Protein AF-A0A1Z8Z4U4-F1 (afdb_monomer)

Sequence (168 aa):
MRILIFISLIFLSACAILPPNVVNSDQLQGKFSIIVYKSTKMASQGLFTWEETENNKERSQKLYLMNPWGTKKLSITRKSSFTQSNMRWEFFDEYNKKLELVEIKRLLRTQLFHDDNLNNYYNILEKVYDSLKELKLNQLNSNSINYGQFELIEKINSGKVKIKFKVN

Solvent-accessible surface area (backbone atoms only — not comparable to full-atom values): 9973 Å² total; per-residue (Å²): 134,87,88,76,85,90,81,85,77,87,80,80,75,74,68,82,71,71,73,84,66,76,80,52,89,59,52,50,46,32,40,38,39,38,38,39,44,45,98,65,76,46,75,46,58,24,33,36,40,36,40,60,48,76,56,101,56,39,41,38,38,39,43,37,43,23,36,80,82,68,78,54,76,48,54,44,30,40,37,30,47,71,87,44,98,71,72,53,79,44,42,22,42,84,83,68,47,76,48,50,74,68,51,50,51,49,54,44,28,80,74,72,37,95,65,95,69,66,91,54,55,66,59,54,50,52,52,51,54,52,51,52,52,51,44,50,54,50,54,74,72,39,100,58,96,68,62,49,64,54,76,49,78,46,84,46,89,75,41,36,39,39,40,36,44,38,41,107

Structure (mmCIF, N/CA/C/O backbone):
data_AF-A0A1Z8Z4U4-F1
#
_entry.id   AF-A0A1Z8Z4U4-F1
#
loop_
_atom_site.group_PDB
_atom_site.id
_atom_site.type_symbol
_atom_site.label_atom_id
_atom_site.label_alt_id
_atom_site.label_comp_id
_atom_site.label_asym_id
_atom_site.label_entity_id
_atom_site.label_seq_id
_atom_site.pdbx_PDB_ins_code
_atom_site.Cartn_x
_atom_site.Cartn_y
_atom_site.Cartn_z
_atom_site.occupancy
_atom_site.B_iso_or_equiv
_atom_site.auth_seq_id
_atom_site.auth_comp_id
_atom_site.auth_asym_id
_atom_site.auth_atom_id
_atom_site.pdbx_PDB_model_num
ATOM 1 N N . MET A 1 1 ? -47.519 37.217 -14.153 1.00 40.19 1 MET A N 1
ATOM 2 C CA . MET A 1 1 ? -47.631 35.776 -13.827 1.00 40.19 1 MET A CA 1
ATOM 3 C C . MET A 1 1 ? -46.299 35.128 -14.188 1.00 40.19 1 MET A C 1
ATOM 5 O O . MET A 1 1 ? -45.775 35.439 -15.248 1.00 40.19 1 MET A O 1
ATOM 9 N N . ARG A 1 2 ? -45.667 34.416 -13.248 1.00 38.06 2 ARG A N 1
ATOM 10 C CA . ARG A 1 2 ? -44.214 34.158 -13.231 1.00 38.06 2 ARG A CA 1
ATOM 11 C C . ARG A 1 2 ? -43.799 33.091 -14.257 1.00 38.06 2 ARG A C 1
ATOM 13 O O . ARG A 1 2 ? -44.201 31.942 -14.131 1.00 38.06 2 ARG A O 1
ATOM 20 N N . ILE A 1 3 ? -42.956 33.479 -15.215 1.00 51.25 3 ILE A N 1
ATOM 21 C CA . ILE A 1 3 ? -42.139 32.572 -16.032 1.00 51.25 3 ILE A CA 1
ATOM 22 C C . ILE A 1 3 ? -40.994 32.104 -15.130 1.00 51.25 3 ILE A C 1
ATOM 24 O O . ILE A 1 3 ? -40.120 32.892 -14.773 1.00 51.25 3 ILE A O 1
ATOM 28 N N . LEU A 1 4 ? -41.056 30.851 -14.677 1.00 49.66 4 LEU A N 1
ATOM 29 C CA . LEU A 1 4 ? -40.008 30.235 -13.868 1.00 49.66 4 LEU A CA 1
ATOM 30 C C . LEU A 1 4 ? -39.003 29.528 -14.781 1.00 4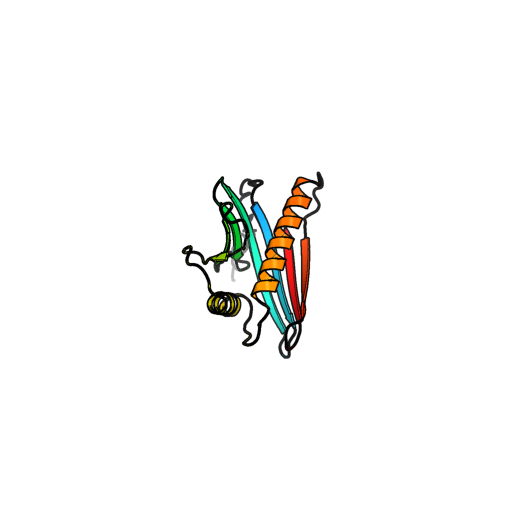9.66 4 LEU A C 1
ATOM 32 O O . LEU A 1 4 ? -39.342 28.681 -15.602 1.00 49.66 4 LEU A O 1
ATOM 36 N N . ILE A 1 5 ? -37.762 29.965 -14.608 1.00 46.19 5 ILE A N 1
ATOM 37 C CA . ILE A 1 5 ? -36.521 29.612 -15.286 1.00 46.19 5 ILE A CA 1
ATOM 38 C C . ILE A 1 5 ? -36.291 28.091 -15.253 1.00 46.19 5 ILE A C 1
ATOM 40 O O . ILE A 1 5 ? -35.934 27.532 -14.221 1.00 46.19 5 ILE A O 1
ATOM 44 N N . PHE A 1 6 ? -36.440 27.429 -16.402 1.00 48.47 6 PHE A N 1
ATOM 45 C CA . PHE A 1 6 ? -35.963 26.062 -16.654 1.00 48.47 6 PHE A CA 1
ATOM 46 C C . PHE A 1 6 ? -34.579 26.112 -17.321 1.00 48.47 6 PHE A C 1
ATOM 48 O O . PHE A 1 6 ? -34.398 25.687 -18.455 1.00 48.47 6 PHE A O 1
ATOM 55 N N . ILE A 1 7 ? -33.580 26.679 -16.644 1.00 50.91 7 ILE A N 1
ATOM 56 C CA . ILE A 1 7 ? -32.176 26.588 -17.081 1.00 50.91 7 ILE A CA 1
ATOM 57 C C . ILE A 1 7 ? -31.322 26.370 -15.842 1.00 50.91 7 ILE A C 1
ATOM 59 O O . ILE A 1 7 ? -30.722 27.297 -15.311 1.00 50.91 7 ILE A O 1
ATOM 63 N N . SER A 1 8 ? -31.321 25.148 -15.319 1.00 47.22 8 SER A N 1
ATOM 64 C CA . SER A 1 8 ? -30.398 24.717 -14.261 1.00 47.22 8 SER A CA 1
ATOM 65 C C . SER A 1 8 ? -30.374 23.193 -14.179 1.00 47.22 8 SER A C 1
ATOM 67 O O . SER A 1 8 ? -30.775 22.648 -13.165 1.00 47.22 8 SER A O 1
ATOM 69 N N . LEU A 1 9 ? -29.976 22.483 -15.245 1.00 45.53 9 LEU A N 1
ATOM 70 C CA . LEU A 1 9 ? -29.739 21.025 -15.160 1.00 45.53 9 LEU A CA 1
ATOM 71 C C . LEU A 1 9 ? -28.805 20.443 -16.245 1.00 45.53 9 LEU A C 1
ATOM 73 O O . LEU A 1 9 ? -28.745 19.231 -16.404 1.00 45.53 9 LEU A O 1
ATOM 77 N N . ILE A 1 10 ? -28.028 21.269 -16.962 1.00 46.75 10 ILE A N 1
ATOM 78 C CA . ILE A 1 10 ? -27.088 20.782 -18.000 1.00 46.75 10 ILE A CA 1
ATOM 79 C C . ILE A 1 10 ? -25.661 20.542 -17.444 1.00 46.75 10 ILE A C 1
ATOM 81 O O . ILE A 1 10 ? -24.808 19.999 -18.131 1.00 46.75 10 ILE A O 1
ATOM 85 N N . PHE A 1 11 ? -25.386 20.840 -16.167 1.00 44.38 11 PHE A N 1
ATOM 86 C CA . PHE A 1 11 ? -24.039 20.676 -15.581 1.00 44.38 11 PHE A CA 1
ATOM 87 C C . PHE A 1 11 ? -23.843 19.443 -14.676 1.00 44.38 11 PHE A C 1
ATOM 89 O O . PHE A 1 11 ? -22.821 19.337 -14.005 1.00 44.38 11 PHE A O 1
ATOM 96 N N . LEU A 1 12 ? -24.769 18.477 -14.667 1.00 42.84 12 LEU A N 1
ATOM 97 C CA . LEU A 1 12 ? -24.666 17.274 -13.817 1.00 42.84 12 LEU A CA 1
ATOM 98 C C . LEU A 1 12 ? -24.076 16.033 -14.508 1.00 42.84 12 LEU A C 1
ATOM 100 O O . LEU A 1 12 ? -23.960 14.984 -13.881 1.00 42.84 12 LEU A O 1
ATOM 104 N N . SER A 1 13 ? -23.636 16.148 -15.761 1.00 42.88 13 SER A N 1
ATOM 105 C CA . SER A 1 13 ? -22.981 15.059 -16.496 1.00 42.88 13 SER A CA 1
ATOM 106 C C . SER A 1 13 ? -21.505 15.324 -16.781 1.00 42.88 13 SER A C 1
ATOM 108 O O . SER A 1 13 ? -20.967 14.827 -17.766 1.00 42.88 13 SER A O 1
ATOM 110 N N . ALA A 1 14 ? -20.805 16.029 -15.889 1.00 35.88 14 ALA A N 1
ATOM 111 C CA . ALA A 1 14 ? -19.379 15.769 -15.724 1.00 35.88 14 ALA A CA 1
ATOM 112 C C . ALA A 1 14 ? -19.236 14.450 -14.949 1.00 35.88 14 ALA A C 1
ATOM 114 O O . ALA A 1 14 ? -18.843 14.411 -13.784 1.00 35.88 14 ALA A O 1
ATOM 115 N N . CYS A 1 15 ? -19.608 13.347 -15.605 1.00 39.66 15 CYS A N 1
ATOM 116 C CA . CYS A 1 15 ? -19.029 12.060 -15.279 1.00 39.66 15 CYS A CA 1
ATOM 117 C C . CYS A 1 15 ? -17.527 12.301 -15.417 1.00 39.66 15 CYS A C 1
ATOM 119 O O . CYS A 1 15 ? -17.060 12.606 -16.514 1.00 39.66 15 CYS A O 1
ATOM 121 N N . ALA A 1 16 ? -16.805 12.313 -14.298 1.00 39.03 16 ALA A N 1
ATOM 122 C CA . ALA A 1 16 ? -15.359 12.392 -14.302 1.00 39.03 16 ALA A CA 1
ATOM 123 C C . ALA A 1 16 ? -14.851 11.104 -14.956 1.00 39.03 16 ALA A C 1
ATOM 125 O O . ALA A 1 16 ? -14.528 10.122 -14.289 1.00 39.03 16 ALA A O 1
ATOM 126 N N . ILE A 1 17 ? -14.866 11.092 -16.287 1.00 39.22 17 ILE A N 1
ATOM 127 C CA . ILE A 1 17 ? -14.096 10.179 -17.103 1.00 39.22 17 ILE A CA 1
ATOM 128 C C . ILE A 1 17 ? -12.667 10.576 -16.770 1.00 39.22 17 ILE A C 1
ATOM 130 O O . ILE A 1 17 ? -12.158 11.589 -17.250 1.00 39.22 17 ILE A O 1
ATOM 134 N N . LEU A 1 18 ? -12.067 9.829 -15.839 1.00 39.50 18 LEU A N 1
ATOM 135 C CA . LEU A 1 18 ? -10.623 9.823 -15.669 1.00 39.50 18 LEU A CA 1
ATOM 136 C C . LEU A 1 18 ? -10.045 9.708 -17.084 1.00 39.50 18 LEU A C 1
ATOM 138 O O . LEU A 1 18 ? -10.463 8.794 -17.805 1.00 39.50 18 LEU A O 1
ATOM 142 N N . PRO A 1 19 ? -9.172 10.635 -17.522 1.00 34.66 19 PRO A N 1
ATOM 143 C CA . PRO A 1 19 ? -8.543 10.491 -18.823 1.00 34.66 19 PRO A CA 1
ATOM 144 C C . PRO A 1 19 ? -7.929 9.089 -18.869 1.00 34.66 19 PRO A C 1
ATOM 146 O O . PRO A 1 19 ? -7.411 8.639 -17.838 1.00 34.66 19 PRO A O 1
ATOM 149 N N . PRO A 1 20 ? -8.025 8.371 -20.002 1.00 37.09 20 PRO A N 1
ATOM 150 C CA . PRO A 1 20 ? -7.356 7.096 -20.151 1.00 37.09 20 PRO A CA 1
ATOM 151 C C . PRO A 1 20 ? -5.862 7.394 -20.075 1.00 37.09 20 PRO A C 1
ATOM 153 O O . PRO A 1 20 ? -5.220 7.719 -21.071 1.00 37.09 20 PRO A O 1
ATOM 156 N N . ASN A 1 21 ? -5.314 7.362 -18.862 1.00 36.66 21 ASN A N 1
ATOM 157 C CA . ASN A 1 21 ? -3.889 7.255 -18.676 1.00 36.66 21 ASN A CA 1
ATOM 158 C C . ASN A 1 21 ? -3.533 5.976 -19.406 1.00 36.66 21 ASN A C 1
ATOM 160 O O . ASN A 1 21 ? -4.031 4.905 -19.055 1.00 36.66 21 ASN A O 1
ATOM 164 N N . VAL A 1 22 ? -2.748 6.141 -20.470 1.00 37.16 22 VAL A N 1
ATOM 165 C CA . VAL A 1 22 ? -2.012 5.081 -21.145 1.00 37.16 22 VAL A CA 1
ATOM 166 C C . VAL A 1 22 ? -1.642 4.072 -20.071 1.00 37.16 22 VAL A C 1
ATOM 168 O O . VAL A 1 22 ? -0.952 4.430 -19.113 1.00 37.16 22 VAL A O 1
ATOM 171 N N . VAL A 1 23 ? -2.225 2.873 -20.153 1.00 43.91 23 VAL A N 1
ATOM 172 C CA . VAL A 1 23 ? -1.969 1.791 -19.206 1.00 43.91 23 VAL A CA 1
ATOM 173 C C . VAL A 1 23 ? -0.503 1.439 -19.398 1.00 43.91 23 VAL A C 1
ATOM 175 O O . VAL A 1 23 ? -0.153 0.606 -20.225 1.00 43.91 23 VAL A O 1
ATOM 178 N N . ASN A 1 24 ? 0.376 2.147 -18.692 1.00 46.94 24 ASN A N 1
ATOM 179 C CA . ASN A 1 24 ? 1.739 1.707 -18.509 1.00 46.94 24 ASN A CA 1
ATOM 180 C C . ASN A 1 24 ? 1.602 0.337 -17.852 1.00 46.94 24 ASN A C 1
ATOM 182 O O . ASN A 1 24 ? 1.084 0.241 -16.738 1.00 46.94 24 ASN A O 1
ATOM 186 N N . SER A 1 25 ? 2.046 -0.710 -18.551 1.00 56.94 25 SER A N 1
ATOM 187 C CA . SER A 1 25 ? 2.074 -2.106 -18.081 1.00 56.94 25 SER A CA 1
ATOM 188 C C . SER A 1 25 ? 2.722 -2.267 -16.703 1.00 56.94 25 SER A C 1
ATOM 190 O O . SER A 1 25 ? 2.585 -3.296 -16.043 1.00 56.94 25 SER A O 1
ATOM 192 N N . ASP A 1 26 ? 3.437 -1.239 -16.257 1.00 73.19 26 ASP A N 1
ATOM 193 C CA . ASP A 1 26 ? 4.178 -1.222 -15.014 1.00 73.19 26 ASP A CA 1
ATOM 194 C C . ASP A 1 26 ? 3.330 -0.846 -13.794 1.00 73.19 26 ASP A C 1
ATOM 196 O O . ASP A 1 26 ? 3.781 -1.068 -12.665 1.00 73.19 26 ASP A O 1
ATOM 200 N N . GLN A 1 27 ? 2.105 -0.347 -13.996 1.00 86.38 27 GLN A N 1
ATOM 201 C CA . GLN A 1 27 ? 1.256 0.185 -12.932 1.00 86.38 27 GLN A CA 1
ATOM 202 C C . GLN A 1 27 ? -0.065 -0.576 -12.769 1.00 86.38 27 GLN A C 1
ATOM 204 O O . GLN A 1 27 ? -0.755 -0.887 -13.735 1.00 86.38 27 GLN A O 1
ATOM 209 N N . LEU A 1 28 ? -0.464 -0.792 -11.514 1.00 89.31 28 LEU A N 1
ATOM 210 C CA . LEU A 1 28 ? -1.818 -1.190 -11.137 1.00 89.31 28 LEU A CA 1
ATOM 211 C C . LEU A 1 28 ? -2.590 0.025 -10.639 1.00 89.31 28 LEU A C 1
ATOM 213 O O . LEU A 1 28 ? -2.100 0.779 -9.798 1.00 89.31 28 LEU A O 1
ATOM 217 N N . GLN A 1 29 ? -3.820 0.196 -11.109 1.00 91.31 29 GLN A N 1
ATOM 218 C CA . GLN A 1 29 ? -4.687 1.289 -10.677 1.00 91.31 29 GLN A CA 1
ATOM 219 C C . GLN A 1 29 ? -6.084 0.770 -10.376 1.00 91.31 29 GLN A C 1
ATOM 221 O O . GLN A 1 29 ? -6.572 -0.146 -11.033 1.00 91.31 29 GLN A O 1
ATOM 226 N N . GLY A 1 30 ? -6.751 1.352 -9.386 1.00 92.00 30 GLY A N 1
ATOM 227 C CA . GLY A 1 30 ? -8.087 0.896 -9.044 1.00 92.00 30 GLY A CA 1
ATOM 228 C C . GLY A 1 30 ? -8.673 1.535 -7.803 1.00 92.00 30 GLY A C 1
ATOM 229 O O . GLY A 1 30 ? -8.341 2.660 -7.433 1.00 92.00 30 GLY A O 1
ATOM 230 N N . LYS A 1 31 ? 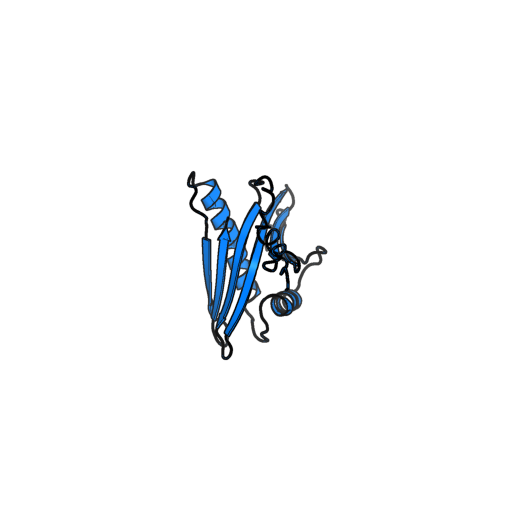-9.568 0.796 -7.150 1.00 93.12 31 LYS A N 1
ATOM 231 C CA . LYS A 1 31 ? -10.261 1.213 -5.929 1.00 93.12 31 LYS A CA 1
ATOM 232 C C . LYS A 1 31 ? -9.787 0.393 -4.740 1.00 93.12 31 LYS A C 1
ATOM 234 O O . LYS A 1 31 ? -9.557 -0.810 -4.869 1.00 93.12 31 LYS A O 1
ATOM 239 N N . PHE A 1 32 ? -9.703 1.026 -3.577 1.00 92.50 32 PHE A N 1
ATOM 240 C CA . PHE A 1 32 ? -9.432 0.341 -2.317 1.00 92.50 32 PHE A CA 1
ATOM 241 C C . PHE A 1 32 ? -10.530 0.615 -1.289 1.00 92.50 32 PHE A C 1
ATOM 243 O O . PHE A 1 32 ? -11.193 1.655 -1.309 1.00 92.50 32 PHE A O 1
ATOM 250 N N . SER A 1 33 ? -10.696 -0.319 -0.359 1.00 91.56 33 SER A N 1
ATOM 251 C CA . SER A 1 33 ? -11.497 -0.132 0.847 1.00 91.56 33 SER A CA 1
ATOM 252 C C . SER A 1 33 ? -10.811 -0.783 2.037 1.00 91.56 33 SER A C 1
ATOM 254 O O . SER A 1 33 ? -10.337 -1.916 1.939 1.00 91.56 33 SER A O 1
ATOM 256 N N . ILE A 1 34 ? -10.806 -0.091 3.164 1.00 88.38 34 ILE A N 1
ATOM 257 C CA . ILE A 1 34 ? -10.254 -0.542 4.433 1.00 88.38 34 ILE A CA 1
ATOM 258 C C . ILE A 1 34 ? -11.350 -0.399 5.480 1.00 88.38 34 ILE A C 1
ATOM 260 O O . ILE A 1 34 ? -11.922 0.676 5.642 1.00 88.38 34 ILE A O 1
ATOM 264 N N . ILE A 1 35 ? -11.649 -1.480 6.192 1.00 86.75 35 ILE A N 1
ATOM 265 C CA . ILE A 1 35 ? -12.652 -1.506 7.255 1.00 86.75 35 ILE A CA 1
ATOM 266 C C . ILE A 1 35 ? -12.010 -2.068 8.516 1.00 86.75 35 ILE A C 1
ATOM 268 O O . ILE A 1 35 ? -11.484 -3.181 8.512 1.00 86.75 35 ILE A O 1
ATOM 272 N N . VAL A 1 36 ? -12.096 -1.318 9.607 1.00 82.88 36 VAL A N 1
ATOM 273 C CA . VAL A 1 36 ? -11.638 -1.722 10.936 1.00 82.88 36 VAL A CA 1
ATOM 274 C C . VAL A 1 36 ? -12.858 -2.056 11.781 1.00 82.88 36 VAL A C 1
ATOM 276 O O . VAL A 1 36 ? -13.727 -1.212 12.003 1.00 82.88 36 VAL A O 1
ATOM 279 N N . TYR A 1 37 ? -12.921 -3.295 12.253 1.00 83.69 37 TYR A N 1
ATOM 280 C CA . TYR A 1 37 ? -13.966 -3.793 13.138 1.00 83.69 37 TYR A CA 1
ATOM 281 C C . TYR A 1 37 ? -13.420 -3.825 14.565 1.00 83.69 37 TYR A C 1
ATOM 283 O O . TYR A 1 37 ? -12.668 -4.737 14.901 1.00 83.69 37 TYR A O 1
ATOM 291 N N . LYS A 1 38 ? -13.784 -2.825 15.371 1.00 81.00 38 LYS A N 1
ATOM 292 C CA . LYS A 1 38 ? -13.521 -2.718 16.819 1.00 81.00 38 LYS A CA 1
ATOM 293 C C . LYS A 1 38 ? -14.830 -2.383 17.549 1.00 81.00 38 LYS A C 1
ATOM 295 O O . LYS A 1 38 ? -15.897 -2.635 16.995 1.00 81.00 38 LYS A O 1
ATOM 300 N N . SER A 1 39 ? -14.758 -1.803 18.752 1.00 76.81 39 SER A N 1
ATOM 301 C CA . SER A 1 39 ? -15.914 -1.219 19.453 1.00 76.81 39 SER A CA 1
ATOM 302 C C . SER A 1 39 ? -16.682 -0.235 18.565 1.00 76.81 39 SER A C 1
ATOM 304 O O . SER A 1 39 ? -17.904 -0.301 18.491 1.00 76.81 39 SER A O 1
ATOM 306 N N . THR A 1 40 ? -15.957 0.601 17.816 1.00 78.94 40 THR A N 1
ATOM 307 C CA . THR A 1 40 ? -16.516 1.461 16.769 1.00 78.94 40 THR A CA 1
ATOM 308 C C . THR A 1 40 ? -16.002 1.015 15.405 1.00 78.94 40 THR A C 1
ATOM 310 O O . THR A 1 40 ? -14.795 0.878 15.190 1.00 78.94 40 THR A O 1
ATOM 313 N N . LYS A 1 41 ? -16.921 0.787 14.461 1.00 81.31 41 LYS A N 1
ATOM 314 C CA . LYS A 1 41 ? -16.576 0.457 13.074 1.00 81.31 41 LYS A CA 1
ATOM 315 C C . LYS A 1 41 ? -16.058 1.706 12.367 1.00 81.31 41 LYS A C 1
ATOM 317 O O . LYS A 1 41 ? -16.766 2.705 12.283 1.00 81.31 41 LYS A O 1
ATOM 322 N N . MET A 1 42 ? -14.861 1.616 11.798 1.00 81.69 42 MET A N 1
ATOM 323 C CA . MET A 1 42 ? -14.281 2.670 10.963 1.00 81.69 42 MET A CA 1
ATOM 324 C C . MET A 1 42 ? -14.073 2.153 9.546 1.00 81.69 42 MET A C 1
ATOM 326 O O . MET A 1 42 ? -13.731 0.985 9.351 1.00 81.69 42 MET A O 1
ATOM 330 N N . ALA A 1 43 ? -14.279 3.014 8.554 1.00 83.75 43 ALA A N 1
ATOM 331 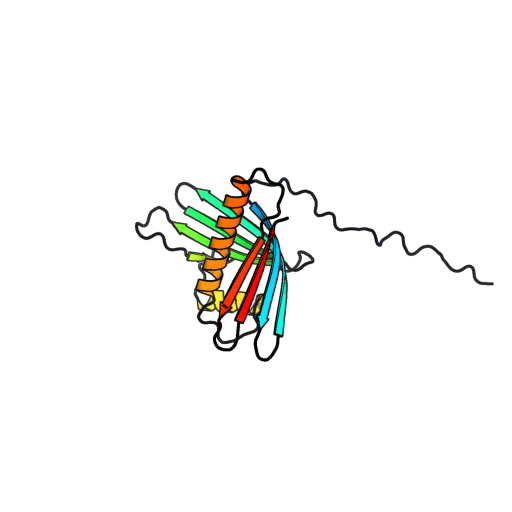C CA . ALA A 1 43 ? -14.074 2.674 7.155 1.00 83.75 43 ALA A CA 1
ATOM 332 C C . ALA A 1 43 ? -13.395 3.823 6.408 1.00 83.75 43 ALA A C 1
ATOM 334 O O . ALA A 1 43 ? -13.705 4.991 6.632 1.00 83.75 43 ALA A O 1
ATOM 335 N N . SER A 1 44 ? -12.492 3.466 5.503 1.00 84.94 44 SER A N 1
ATOM 336 C CA . SER A 1 44 ? -11.860 4.363 4.543 1.00 84.94 44 SER A CA 1
ATOM 337 C C . SER A 1 44 ? -11.925 3.724 3.160 1.00 84.94 44 SER A C 1
ATOM 339 O O . SER A 1 44 ? -11.793 2.507 3.024 1.00 84.94 44 SER A O 1
ATOM 341 N N . GLN A 1 45 ? -12.165 4.525 2.131 1.00 89.69 45 GLN A N 1
ATOM 342 C CA . GLN A 1 45 ? -12.236 4.062 0.749 1.00 89.69 45 GLN A CA 1
ATOM 343 C C . GLN A 1 45 ? -11.675 5.121 -0.185 1.00 89.69 45 GLN A C 1
ATOM 345 O O . GLN A 1 45 ? -11.705 6.314 0.128 1.00 89.69 45 GLN A O 1
ATOM 350 N N . GLY A 1 46 ? -11.208 4.693 -1.349 1.00 91.38 46 GLY A N 1
ATOM 351 C CA . GLY A 1 46 ? -10.621 5.618 -2.297 1.00 91.38 46 GLY A CA 1
ATOM 352 C C . GLY A 1 46 ? -10.044 4.947 -3.528 1.00 91.38 46 GLY A C 1
ATOM 353 O O . GLY A 1 46 ? -10.417 3.827 -3.883 1.00 91.38 46 GLY A O 1
ATOM 354 N N . LEU A 1 47 ? -9.144 5.669 -4.181 1.00 92.12 47 LEU A N 1
ATOM 355 C CA . LEU A 1 47 ? -8.423 5.231 -5.367 1.00 92.12 47 LEU A CA 1
ATOM 356 C C . LEU A 1 47 ? -7.003 4.831 -4.985 1.00 92.12 47 LEU A C 1
ATOM 358 O O . LEU A 1 47 ? -6.433 5.387 -4.049 1.00 92.12 47 LEU A O 1
ATOM 362 N N . PHE A 1 48 ? -6.415 3.887 -5.706 1.00 92.69 48 PHE A N 1
ATOM 363 C CA . PHE A 1 48 ? -5.007 3.563 -5.534 1.00 92.69 48 PHE A CA 1
ATOM 364 C C . PHE A 1 48 ? -4.267 3.529 -6.861 1.00 92.69 48 PHE A C 1
ATOM 366 O O . PHE A 1 48 ? -4.843 3.244 -7.913 1.00 92.69 48 PHE A O 1
ATOM 373 N N . THR A 1 49 ? -2.968 3.768 -6.758 1.00 92.62 49 THR A N 1
ATOM 374 C CA . THR A 1 49 ? -1.993 3.492 -7.804 1.00 92.62 49 THR A CA 1
ATOM 375 C C . THR A 1 49 ? -0.842 2.749 -7.155 1.00 92.62 49 THR A C 1
ATOM 377 O O . THR A 1 49 ? -0.360 3.154 -6.099 1.00 92.62 49 THR A O 1
ATOM 380 N N . TRP A 1 50 ? -0.412 1.658 -7.764 1.00 93.94 50 TRP A N 1
ATOM 381 C CA . TRP A 1 50 ? 0.762 0.912 -7.355 1.00 93.94 50 TRP A CA 1
ATOM 382 C C . TRP A 1 50 ? 1.688 0.776 -8.551 1.00 93.94 50 TRP A C 1
ATOM 384 O O . TRP A 1 50 ? 1.245 0.428 -9.643 1.00 93.94 50 TRP A O 1
ATOM 394 N N . GLU A 1 51 ? 2.960 1.077 -8.352 1.00 92.38 51 GLU A N 1
ATOM 395 C CA . GLU A 1 51 ? 3.977 1.027 -9.394 1.00 92.38 51 GLU A CA 1
ATOM 396 C C . GLU A 1 51 ? 5.205 0.281 -8.894 1.00 92.38 51 GLU A C 1
ATOM 398 O O . GLU A 1 51 ? 5.571 0.361 -7.718 1.00 92.38 51 GLU A O 1
ATOM 403 N N . GLU A 1 52 ? 5.838 -0.450 -9.801 1.00 90.62 52 GLU A N 1
ATOM 404 C CA . GLU A 1 52 ? 7.074 -1.166 -9.535 1.00 90.62 52 GLU A CA 1
ATOM 405 C C . GLU A 1 52 ? 8.144 -0.707 -10.512 1.00 90.62 52 GLU A C 1
ATOM 407 O O . GLU A 1 52 ? 7.931 -0.703 -11.722 1.00 90.62 52 GLU A O 1
ATOM 412 N N . THR A 1 53 ? 9.294 -0.330 -9.966 1.00 89.25 53 THR A N 1
ATOM 413 C CA . THR A 1 53 ? 10.485 0.028 -10.721 1.00 89.25 53 THR A CA 1
ATOM 414 C C . THR A 1 53 ? 11.639 -0.853 -10.278 1.00 89.25 53 THR A C 1
ATOM 416 O O . THR A 1 53 ? 11.886 -1.062 -9.089 1.00 89.25 53 THR A O 1
ATOM 419 N N . GLU A 1 54 ? 12.356 -1.393 -11.251 1.00 86.25 54 GLU A N 1
ATOM 420 C CA . GLU A 1 54 ? 13.516 -2.239 -11.019 1.00 86.25 54 GLU A CA 1
ATOM 421 C C . GLU A 1 54 ? 14.668 -1.717 -11.869 1.00 86.25 54 GLU A C 1
ATOM 423 O O . GLU A 1 54 ? 14.513 -1.451 -13.060 1.00 86.25 54 GLU A O 1
ATOM 428 N N . ASN A 1 55 ? 15.819 -1.518 -11.237 1.00 84.50 55 ASN A N 1
ATOM 429 C CA . ASN A 1 55 ? 17.067 -1.226 -11.924 1.00 84.50 55 ASN A CA 1
ATOM 430 C C . ASN A 1 55 ? 18.170 -2.149 -11.390 1.00 84.50 55 ASN A C 1
ATOM 432 O O . ASN A 1 55 ? 17.979 -2.852 -10.404 1.00 84.50 55 ASN A O 1
ATOM 436 N N . ASN A 1 56 ? 19.356 -2.108 -11.998 1.00 81.25 56 ASN A N 1
ATOM 437 C CA . ASN A 1 56 ? 20.470 -3.001 -11.648 1.00 81.25 56 ASN A CA 1
ATOM 438 C C . ASN A 1 56 ? 20.964 -2.893 -10.186 1.00 81.25 56 ASN A C 1
ATOM 440 O O . ASN A 1 56 ? 21.834 -3.662 -9.786 1.00 81.25 56 ASN A O 1
ATOM 444 N N . LYS A 1 57 ? 20.491 -1.917 -9.400 1.00 83.31 57 LYS A N 1
ATOM 445 C CA . LYS A 1 57 ? 20.952 -1.635 -8.029 1.00 83.31 57 LYS A CA 1
ATOM 446 C C . LYS A 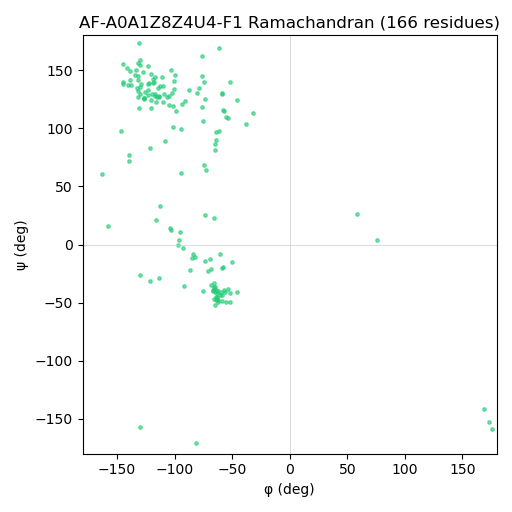1 57 ? 19.842 -1.723 -6.982 1.00 83.31 57 LYS A C 1
ATOM 448 O O . LYS A 1 57 ? 20.117 -2.111 -5.849 1.00 83.31 57 LYS A O 1
ATOM 453 N N . GLU A 1 58 ? 18.606 -1.406 -7.350 1.00 87.38 58 GLU A N 1
ATOM 454 C CA . GLU A 1 58 ? 17.474 -1.300 -6.435 1.00 87.38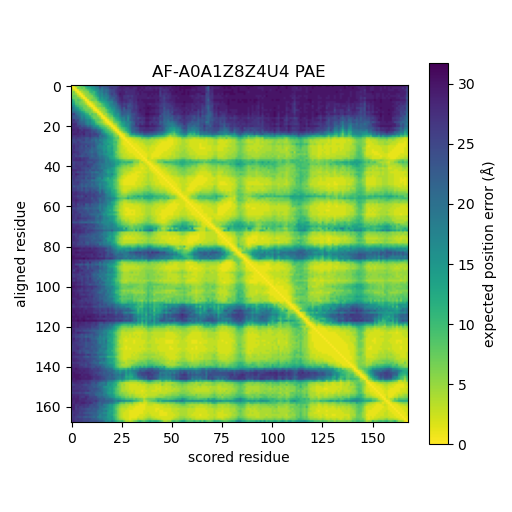 58 GLU A CA 1
ATOM 455 C C . GLU A 1 58 ? 16.176 -1.783 -7.088 1.00 87.38 58 GLU A C 1
ATOM 457 O O . GLU A 1 58 ? 15.880 -1.472 -8.246 1.00 87.38 58 GLU A O 1
ATOM 462 N N . ARG A 1 59 ? 15.368 -2.495 -6.299 1.00 89.62 59 ARG A N 1
ATOM 463 C CA . ARG A 1 59 ? 13.954 -2.732 -6.583 1.00 89.62 59 ARG A CA 1
ATOM 464 C C . ARG A 1 59 ? 13.120 -1.816 -5.707 1.00 89.62 59 ARG A C 1
ATOM 466 O O . ARG A 1 59 ? 13.310 -1.792 -4.492 1.00 89.62 59 ARG A O 1
ATOM 473 N N . SER A 1 60 ? 12.177 -1.103 -6.301 1.00 91.75 60 SER A N 1
ATOM 474 C CA . SER A 1 60 ? 11.301 -0.160 -5.616 1.00 91.75 60 SER A CA 1
ATOM 475 C C . SER A 1 60 ? 9.846 -0.428 -5.980 1.00 91.75 60 SER A C 1
ATOM 477 O O . SER A 1 60 ? 9.496 -0.620 -7.140 1.00 91.75 60 SER A O 1
ATOM 479 N N . GLN A 1 61 ? 8.978 -0.425 -4.976 1.00 93.62 61 GLN A N 1
ATOM 480 C CA . GLN A 1 61 ? 7.536 -0.529 -5.147 1.00 93.62 61 GLN A CA 1
ATOM 481 C C . GLN A 1 61 ? 6.875 0.626 -4.417 1.00 93.62 61 GLN A C 1
ATOM 483 O O . GLN A 1 61 ? 7.110 0.821 -3.223 1.00 93.62 61 GLN A O 1
ATOM 488 N N . LYS A 1 62 ? 6.039 1.385 -5.113 1.00 93.50 62 LYS A N 1
ATOM 489 C CA . LYS A 1 62 ? 5.414 2.587 -4.571 1.00 93.50 62 LYS A CA 1
ATOM 490 C C . LYS A 1 62 ? 3.903 2.459 -4.607 1.00 93.50 62 LYS A C 1
ATOM 492 O O . LYS A 1 62 ? 3.315 2.197 -5.651 1.00 93.50 62 LYS A O 1
ATOM 497 N N . LEU A 1 63 ? 3.286 2.625 -3.441 1.00 93.62 63 LEU A N 1
ATOM 498 C CA . LEU A 1 63 ? 1.845 2.584 -3.247 1.00 93.62 63 LEU A CA 1
ATOM 499 C C . LEU A 1 63 ? 1.330 3.985 -2.931 1.00 93.62 63 LEU A C 1
ATOM 501 O O . LEU A 1 63 ? 1.708 4.596 -1.929 1.00 93.62 63 LEU A O 1
ATOM 505 N N . TYR A 1 64 ? 0.404 4.449 -3.756 1.00 91.50 64 TYR A N 1
ATOM 506 C CA . TYR A 1 64 ? -0.355 5.666 -3.542 1.00 91.50 64 TYR A CA 1
ATOM 507 C C . TYR A 1 64 ? -1.800 5.331 -3.211 1.00 91.50 64 TYR A C 1
ATOM 509 O O . TYR A 1 64 ? -2.460 4.611 -3.957 1.00 91.50 64 TYR A O 1
ATOM 517 N N . LEU A 1 65 ? -2.304 5.909 -2.128 1.00 89.88 65 LEU A N 1
ATOM 518 C CA . LEU A 1 65 ? -3.707 5.858 -1.742 1.00 89.88 65 LEU A CA 1
ATOM 519 C C . LEU A 1 65 ? -4.271 7.269 -1.797 1.00 89.88 65 LEU A C 1
ATOM 521 O O . LEU A 1 65 ? -3.719 8.192 -1.202 1.00 89.88 65 LEU A O 1
ATOM 525 N N . MET A 1 66 ? -5.366 7.432 -2.519 1.00 89.56 66 MET A N 1
ATOM 526 C CA . MET A 1 66 ? -6.040 8.701 -2.727 1.00 89.56 66 MET A CA 1
ATOM 527 C C . MET A 1 66 ? -7.470 8.612 -2.216 1.00 89.56 66 MET A C 1
ATOM 529 O O . MET A 1 66 ? -8.102 7.564 -2.322 1.00 89.56 66 MET A O 1
ATOM 533 N N . ASN A 1 67 ? -8.023 9.703 -1.693 1.00 85.81 67 ASN A N 1
ATOM 534 C CA . ASN A 1 67 ? -9.465 9.753 -1.436 1.00 85.81 67 ASN A CA 1
ATOM 535 C C . ASN A 1 67 ? -10.272 9.601 -2.755 1.00 85.81 67 ASN A C 1
ATOM 537 O O . ASN A 1 67 ? -9.697 9.684 -3.844 1.00 85.81 67 ASN A O 1
ATOM 541 N N . PRO A 1 68 ? -11.604 9.401 -2.700 1.00 83.38 68 PRO A N 1
ATOM 542 C CA . PRO A 1 68 ? -12.416 9.202 -3.906 1.00 83.38 68 PRO A CA 1
ATOM 543 C C . PRO A 1 68 ? -12.368 10.363 -4.911 1.00 83.38 68 PRO A C 1
ATOM 545 O O . PRO A 1 68 ? -12.683 10.163 -6.079 1.00 83.38 68 PRO A O 1
ATOM 548 N N . TRP A 1 69 ? -11.970 11.557 -4.461 1.00 83.75 69 TRP A N 1
ATOM 549 C CA . TRP A 1 69 ? -11.863 12.774 -5.271 1.00 83.75 69 TRP A CA 1
ATOM 550 C C . TRP A 1 69 ? -10.439 13.052 -5.784 1.00 83.75 69 TRP A C 1
ATOM 552 O O . TRP A 1 69 ? -10.225 14.061 -6.445 1.00 83.75 69 TRP A O 1
ATOM 562 N N . GLY A 1 70 ? -9.455 12.204 -5.465 1.00 76.06 70 GLY A N 1
ATOM 563 C CA . GLY A 1 70 ? -8.060 12.359 -5.897 1.00 76.06 70 GLY A CA 1
ATOM 564 C C . GLY A 1 70 ? -7.239 13.430 -5.162 1.00 76.06 70 GLY A C 1
ATOM 565 O O . GLY A 1 70 ? -6.088 13.652 -5.521 1.00 76.06 70 GLY A O 1
ATOM 566 N N . THR A 1 71 ? -7.782 14.097 -4.139 1.00 74.62 71 THR A N 1
ATOM 567 C CA . THR A 1 71 ? -7.162 15.296 -3.538 1.00 74.62 71 THR A CA 1
ATOM 568 C C . THR A 1 71 ? -6.230 15.011 -2.363 1.00 74.62 71 THR A C 1
ATOM 570 O O . THR A 1 71 ? -5.215 15.683 -2.206 1.00 74.62 71 THR A O 1
ATOM 573 N N . LYS A 1 72 ? -6.543 14.019 -1.520 1.00 68.62 72 LYS A N 1
ATOM 574 C CA . LYS A 1 72 ? -5.694 13.631 -0.380 1.00 68.62 72 LYS A CA 1
ATOM 575 C C . LYS A 1 72 ? -4.914 12.382 -0.747 1.00 68.62 72 LYS A C 1
ATOM 577 O O . LYS A 1 72 ? -5.549 11.362 -0.998 1.00 68.62 72 LYS A O 1
ATOM 582 N N . LYS A 1 73 ? -3.582 12.461 -0.750 1.00 77.88 73 LYS A N 1
ATOM 583 C CA . LYS A 1 73 ? -2.680 11.385 -1.176 1.00 77.88 73 LYS A CA 1
ATOM 584 C C . LYS A 1 73 ? -1.804 10.922 -0.011 1.00 77.88 73 LYS A C 1
ATOM 586 O O . LYS A 1 73 ? -1.155 11.733 0.637 1.00 77.88 73 LYS A O 1
ATOM 591 N N . LEU A 1 74 ? -1.790 9.621 0.251 1.00 85.19 74 LEU A N 1
ATOM 592 C CA . LEU A 1 74 ? -0.771 8.949 1.053 1.00 85.19 74 LEU A CA 1
ATOM 593 C C . LEU A 1 74 ? 0.134 8.184 0.090 1.00 85.19 74 LEU A C 1
ATOM 595 O O . LEU A 1 74 ? -0.360 7.411 -0.726 1.00 85.19 74 LEU A O 1
ATOM 599 N N . SER A 1 75 ? 1.443 8.389 0.198 1.00 89.25 75 SER A N 1
ATOM 600 C CA . SER A 1 75 ? 2.456 7.641 -0.542 1.00 89.25 75 SER A CA 1
ATOM 601 C C . SER A 1 75 ? 3.325 6.882 0.442 1.00 89.25 75 SER A C 1
ATOM 603 O O . SER A 1 75 ? 3.862 7.473 1.376 1.00 89.25 75 SER A O 1
ATOM 605 N N . ILE A 1 76 ? 3.502 5.592 0.204 1.00 91.06 76 ILE A N 1
ATOM 606 C CA . ILE A 1 76 ? 4.510 4.790 0.889 1.00 91.06 76 ILE 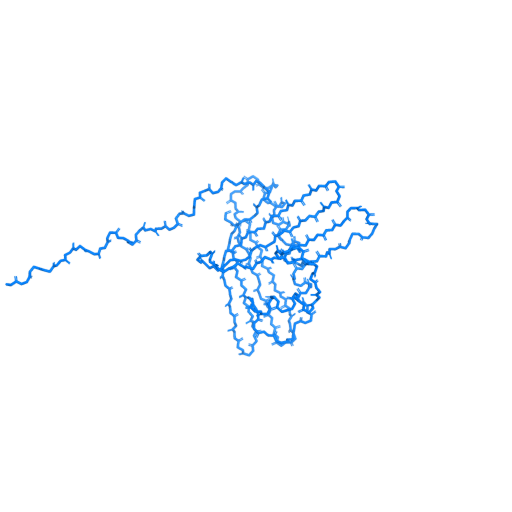A CA 1
ATOM 607 C C . ILE A 1 76 ? 5.298 4.065 -0.194 1.00 91.06 76 ILE A C 1
ATOM 609 O O . ILE A 1 76 ? 4.713 3.586 -1.162 1.00 91.06 76 ILE A O 1
ATOM 613 N N . THR A 1 77 ? 6.614 4.001 -0.042 1.00 93.38 77 THR A N 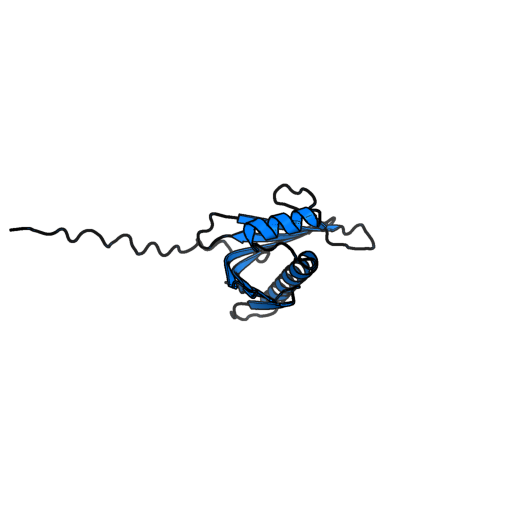1
ATOM 614 C CA . THR A 1 77 ? 7.498 3.255 -0.943 1.00 93.38 77 THR A CA 1
ATOM 615 C C . THR A 1 77 ? 8.179 2.155 -0.145 1.00 93.38 77 THR A C 1
ATOM 617 O O . THR A 1 77 ? 8.593 2.411 0.982 1.00 93.38 77 THR A O 1
ATOM 620 N N . ARG A 1 78 ? 8.330 0.952 -0.702 1.00 92.44 78 ARG A N 1
ATOM 621 C CA . ARG A 1 78 ? 9.284 -0.041 -0.194 1.00 92.44 78 ARG A CA 1
ATOM 622 C C . ARG A 1 78 ? 10.407 -0.265 -1.196 1.00 92.44 78 ARG A C 1
ATOM 624 O O . ARG A 1 78 ? 10.142 -0.367 -2.392 1.00 92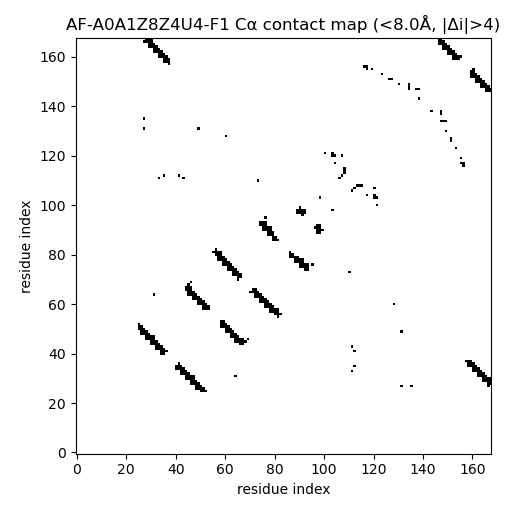.44 78 ARG A O 1
ATOM 631 N N . LYS A 1 79 ? 11.645 -0.339 -0.714 1.00 92.50 79 LYS A N 1
ATOM 632 C CA . LYS A 1 79 ? 12.851 -0.538 -1.526 1.00 92.50 79 LYS A CA 1
ATOM 633 C C . LYS A 1 79 ? 13.676 -1.705 -1.003 1.00 92.50 79 LYS A C 1
ATOM 635 O O . LYS A 1 79 ? 13.681 -1.959 0.199 1.00 92.50 79 LYS A O 1
ATOM 640 N N . SER A 1 80 ? 14.362 -2.408 -1.894 1.00 88.50 80 SER A N 1
ATOM 641 C CA . SER A 1 80 ? 15.322 -3.453 -1.543 1.00 88.50 80 SER A CA 1
ATOM 642 C C . SER A 1 80 ? 16.566 -3.345 -2.421 1.00 88.50 80 SER A C 1
ATOM 644 O O . SER A 1 80 ? 16.459 -3.113 -3.628 1.00 88.50 80 SER A O 1
ATOM 646 N N . SER A 1 81 ? 17.742 -3.493 -1.806 1.00 80.94 81 SER A N 1
ATOM 647 C CA . SER A 1 81 ? 19.028 -3.456 -2.506 1.00 80.94 81 SER A CA 1
ATOM 648 C C . SER A 1 81 ? 19.415 -4.841 -3.018 1.00 80.94 81 SER A C 1
ATOM 650 O O . SER A 1 81 ? 19.415 -5.805 -2.252 1.00 80.94 81 SER A O 1
ATOM 652 N N . PHE A 1 82 ? 19.839 -4.927 -4.282 1.00 69.25 82 PHE A N 1
ATOM 653 C CA . PHE A 1 82 ? 20.372 -6.166 -4.868 1.00 69.25 82 PHE A CA 1
ATOM 654 C C . PHE A 1 82 ? 21.781 -6.518 -4.372 1.00 69.25 82 PHE A C 1
ATOM 656 O O . PHE A 1 82 ? 22.242 -7.639 -4.561 1.00 69.25 82 PHE A O 1
ATOM 663 N N . THR A 1 83 ? 22.479 -5.573 -3.735 1.00 62.28 83 THR A N 1
ATOM 664 C CA . THR A 1 83 ? 23.879 -5.745 -3.315 1.00 62.28 83 THR A CA 1
ATOM 665 C C . THR A 1 83 ? 24.047 -6.457 -1.973 1.00 62.28 83 THR A C 1
ATOM 667 O O . THR A 1 83 ? 25.173 -6.778 -1.596 1.00 62.28 83 THR A O 1
ATOM 670 N N . GLN A 1 84 ? 22.960 -6.711 -1.238 1.00 57.81 84 GLN A N 1
ATOM 671 C CA . GLN A 1 84 ? 23.002 -7.384 0.059 1.00 57.81 84 GLN A CA 1
ATOM 672 C C . GLN A 1 84 ? 22.467 -8.811 -0.075 1.00 57.81 84 GLN A C 1
ATOM 674 O O . GLN A 1 84 ? 21.347 -9.023 -0.531 1.00 57.81 84 GLN A O 1
ATOM 679 N N . SER A 1 85 ? 23.250 -9.794 0.379 1.00 52.81 85 SER A N 1
ATOM 680 C CA . SER A 1 85 ? 22.868 -11.218 0.408 1.00 52.81 85 SER A CA 1
ATOM 681 C C . SER A 1 85 ? 21.597 -11.496 1.222 1.00 52.81 85 SER A C 1
ATOM 683 O O . SER A 1 85 ? 20.949 -12.516 1.018 1.00 52.81 85 SER A O 1
ATOM 685 N N . ASN A 1 86 ? 21.212 -10.565 2.100 1.00 56.53 86 ASN A N 1
ATOM 686 C CA . ASN A 1 86 ? 19.915 -10.523 2.760 1.00 56.53 86 ASN A CA 1
ATOM 687 C C . ASN A 1 86 ? 19.085 -9.363 2.196 1.00 56.53 86 ASN A C 1
ATOM 689 O O . ASN A 1 86 ? 19.118 -8.257 2.737 1.00 56.53 86 ASN A O 1
ATOM 693 N N . MET A 1 87 ? 18.319 -9.621 1.133 1.00 62.31 87 MET A N 1
ATOM 694 C CA . MET A 1 87 ? 17.307 -8.686 0.631 1.00 62.31 87 MET A CA 1
ATOM 695 C C . MET A 1 87 ? 16.250 -8.440 1.713 1.00 62.31 87 MET A C 1
ATOM 697 O O . MET A 1 87 ? 15.327 -9.234 1.894 1.00 62.31 87 MET A O 1
ATOM 701 N N . ARG A 1 88 ? 16.377 -7.340 2.457 1.00 79.00 88 ARG A N 1
ATOM 702 C CA . ARG A 1 88 ? 15.302 -6.826 3.313 1.00 79.00 88 ARG A CA 1
ATOM 703 C C . ARG A 1 88 ? 14.615 -5.668 2.606 1.00 79.00 88 ARG A C 1
ATOM 705 O O . ARG A 1 88 ? 15.265 -4.873 1.926 1.00 79.00 88 ARG A O 1
ATOM 712 N N . TRP A 1 89 ? 13.295 -5.608 2.738 1.00 88.06 89 TRP A N 1
ATOM 713 C CA . TRP A 1 89 ? 12.526 -4.446 2.322 1.00 88.06 89 TRP A CA 1
ATOM 714 C C . TRP A 1 89 ? 12.650 -3.358 3.382 1.00 88.06 89 TRP A C 1
ATOM 716 O O . TRP A 1 89 ? 12.525 -3.619 4.576 1.00 88.06 89 TRP A O 1
ATOM 726 N N . GLU A 1 90 ? 12.882 -2.133 2.937 1.00 90.44 90 GLU A N 1
ATOM 727 C CA . GLU A 1 90 ? 12.869 -0.939 3.772 1.00 90.44 90 GLU A CA 1
ATOM 728 C C . GLU A 1 90 ? 11.784 0.012 3.270 1.00 90.44 90 GLU A C 1
ATOM 730 O O . GLU A 1 90 ? 11.571 0.124 2.063 1.00 90.44 90 GLU A O 1
ATOM 735 N N . PHE A 1 91 ? 11.089 0.695 4.180 1.00 91.00 91 PHE A N 1
ATOM 736 C CA . PHE A 1 91 ? 10.005 1.612 3.827 1.00 91.00 91 PHE A CA 1
ATOM 737 C C . PHE A 1 91 ? 10.474 3.063 3.837 1.00 91.00 91 PHE A C 1
ATOM 739 O O . PHE A 1 91 ? 11.300 3.449 4.659 1.00 91.00 91 PHE A O 1
ATOM 746 N N . PHE A 1 92 ? 9.915 3.866 2.938 1.00 91.88 92 PHE A N 1
ATOM 747 C CA . PHE A 1 92 ? 10.256 5.266 2.725 1.00 91.88 92 PHE A CA 1
ATOM 748 C C . PHE A 1 92 ? 8.992 6.098 2.504 1.00 91.88 92 PHE A C 1
ATOM 750 O O . PHE A 1 92 ? 7.989 5.601 1.975 1.00 91.88 92 PHE A O 1
ATOM 757 N N . ASP A 1 93 ? 9.046 7.364 2.906 1.00 88.69 93 ASP A N 1
ATOM 758 C CA . ASP A 1 93 ? 7.977 8.332 2.670 1.00 88.69 93 ASP A CA 1
ATOM 759 C C . ASP A 1 93 ? 8.028 8.933 1.253 1.00 88.69 93 ASP A C 1
ATOM 761 O O . ASP A 1 93 ? 8.756 8.472 0.368 1.00 88.69 93 ASP A O 1
ATOM 765 N N . GLU A 1 94 ? 7.213 9.960 1.014 1.00 86.12 94 GLU A N 1
ATOM 766 C CA . GLU A 1 94 ? 7.175 10.680 -0.262 1.00 86.12 94 GLU A CA 1
ATOM 767 C C . GLU A 1 94 ? 8.439 11.497 -0.558 1.00 86.12 94 GLU A C 1
ATOM 769 O O . GLU A 1 94 ? 8.727 11.760 -1.725 1.00 86.12 94 GLU A O 1
ATOM 774 N N . TYR A 1 95 ? 9.211 11.838 0.475 1.00 89.12 95 TYR A N 1
ATOM 775 C CA . TYR A 1 95 ? 10.481 12.555 0.389 1.00 89.12 95 TYR A CA 1
ATOM 776 C C . TYR A 1 95 ? 11.684 11.605 0.368 1.00 89.12 95 TYR A C 1
ATOM 778 O O . TYR A 1 95 ? 12.827 12.047 0.480 1.00 89.12 95 TYR A O 1
ATOM 786 N N . ASN A 1 96 ? 11.441 10.297 0.212 1.00 86.38 96 ASN A N 1
ATOM 787 C CA . ASN A 1 96 ? 12.460 9.250 0.232 1.00 86.38 96 ASN A CA 1
ATOM 788 C C . ASN A 1 96 ? 13.267 9.220 1.547 1.00 86.38 96 ASN A C 1
ATOM 790 O O . ASN A 1 96 ? 14.405 8.746 1.580 1.00 86.38 96 ASN A O 1
ATOM 794 N N . LYS A 1 97 ? 12.679 9.693 2.651 1.00 90.38 97 LYS A N 1
ATOM 795 C CA . LYS A 1 97 ? 13.213 9.486 3.995 1.00 90.38 97 LYS A CA 1
ATOM 796 C C . LYS A 1 97 ? 12.813 8.088 4.456 1.00 90.38 97 LYS A C 1
ATOM 798 O O . LYS A 1 97 ? 11.644 7.710 4.360 1.00 90.38 97 LYS A O 1
ATOM 803 N N . LYS A 1 98 ? 13.785 7.318 4.952 1.00 90.19 98 LYS A N 1
ATOM 804 C CA . LYS A 1 98 ? 13.532 5.997 5.537 1.00 90.19 98 LYS A CA 1
ATOM 805 C C . LYS A 1 98 ? 12.563 6.140 6.709 1.00 90.19 98 LYS A C 1
ATOM 807 O O . LYS A 1 98 ? 12.783 6.972 7.584 1.00 90.19 98 LYS A O 1
ATOM 812 N N . LEU A 1 99 ? 11.513 5.329 6.690 1.00 87.31 99 LEU A N 1
ATOM 813 C CA . LEU A 1 99 ? 10.465 5.297 7.693 1.00 87.31 99 LEU A CA 1
ATOM 814 C C . LEU A 1 99 ? 10.774 4.250 8.755 1.00 87.31 99 LEU A C 1
ATOM 816 O O . LEU A 1 99 ? 10.858 3.052 8.472 1.00 87.31 99 LEU A O 1
ATOM 820 N N . GLU A 1 100 ? 10.867 4.694 9.999 1.00 85.75 100 GLU A N 1
ATOM 821 C CA . GLU A 1 100 ? 10.877 3.802 11.151 1.00 85.75 100 GLU A CA 1
ATOM 822 C C . GLU A 1 100 ? 9.470 3.277 11.462 1.00 85.75 100 GLU A C 1
ATOM 824 O O . GLU A 1 100 ? 8.451 3.853 11.073 1.00 85.75 100 GLU A O 1
ATOM 829 N N . LEU A 1 101 ? 9.385 2.191 12.238 1.00 76.00 101 LEU A N 1
ATOM 830 C CA . LEU A 1 101 ? 8.108 1.576 12.618 1.00 76.00 101 LEU A CA 1
ATOM 831 C C . LEU A 1 101 ? 7.131 2.583 13.250 1.00 76.00 101 LEU A C 1
ATOM 833 O O . LEU A 1 101 ? 5.927 2.520 12.999 1.00 76.00 101 LEU A O 1
ATOM 837 N N . VAL A 1 102 ? 7.640 3.510 14.065 1.00 79.19 102 VAL A N 1
ATOM 838 C CA . VAL A 1 102 ? 6.840 4.562 14.712 1.00 79.19 102 VAL A CA 1
ATOM 839 C C . VAL A 1 102 ? 6.269 5.541 13.681 1.00 79.19 102 VAL A C 1
ATOM 841 O O . VAL A 1 102 ? 5.122 5.975 13.802 1.00 79.19 102 VAL A O 1
ATOM 844 N N . GLU A 1 103 ? 7.019 5.851 12.627 1.00 80.94 103 GLU A N 1
ATOM 845 C CA . GLU A 1 103 ? 6.581 6.753 11.562 1.00 80.94 103 GLU A CA 1
ATOM 846 C C . GLU A 1 103 ? 5.570 6.069 10.633 1.00 80.94 103 GLU A C 1
ATOM 848 O O . GLU A 1 103 ? 4.554 6.682 10.301 1.00 80.94 103 GLU A O 1
ATOM 853 N N . ILE A 1 104 ? 5.771 4.786 10.301 1.00 77.38 104 ILE A N 1
ATOM 854 C CA . ILE A 1 104 ? 4.786 3.960 9.577 1.00 77.38 104 ILE A CA 1
ATOM 855 C C . ILE A 1 104 ? 3.478 3.904 10.371 1.00 77.38 104 ILE A C 1
ATOM 857 O O . ILE A 1 104 ? 2.409 4.183 9.826 1.00 77.38 104 ILE A O 1
ATOM 861 N N . LYS A 1 105 ? 3.561 3.619 11.679 1.00 73.88 105 LYS A N 1
ATOM 862 C CA . LYS A 1 105 ? 2.420 3.667 12.606 1.00 73.88 105 LYS A CA 1
ATOM 863 C C . LYS A 1 105 ? 1.698 5.007 12.508 1.00 73.88 105 LYS A C 1
ATOM 865 O O . LYS A 1 105 ? 0.484 5.029 12.339 1.00 73.88 105 LYS A O 1
ATOM 870 N N . ARG A 1 106 ? 2.431 6.122 12.579 1.00 75.00 106 ARG A N 1
ATOM 871 C CA . ARG A 1 106 ? 1.863 7.476 12.529 1.00 75.00 106 ARG A CA 1
ATOM 872 C C . ARG A 1 106 ? 1.190 7.785 11.191 1.00 75.00 106 ARG A C 1
ATOM 874 O O . ARG A 1 106 ? 0.089 8.324 11.206 1.00 75.00 106 ARG A O 1
ATOM 881 N N . LEU A 1 107 ? 1.824 7.453 10.067 1.00 72.69 107 LEU A N 1
ATOM 882 C CA . LEU A 1 107 ? 1.297 7.689 8.716 1.00 72.69 107 LEU A CA 1
ATOM 883 C C . LEU A 1 107 ? 0.018 6.894 8.465 1.00 72.69 107 LEU A C 1
ATOM 885 O O . LEU A 1 107 ? -0.992 7.444 8.026 1.00 72.69 107 LEU A O 1
ATOM 889 N N . LEU A 1 108 ? 0.040 5.605 8.801 1.00 72.94 108 LEU A N 1
ATOM 890 C CA . LEU A 1 108 ? -1.135 4.749 8.701 1.00 72.94 108 LEU A CA 1
ATOM 891 C C . LEU A 1 108 ? -2.219 5.213 9.687 1.00 72.94 108 LEU A C 1
ATOM 893 O O . LEU A 1 108 ? -3.399 5.184 9.343 1.00 72.94 108 LEU A O 1
ATOM 897 N N . ARG A 1 109 ? -1.840 5.743 10.859 1.00 64.81 109 ARG A N 1
ATOM 898 C CA . ARG A 1 109 ? -2.784 6.265 11.853 1.00 64.81 109 ARG A CA 1
ATOM 899 C C . ARG A 1 109 ? -3.558 7.493 11.373 1.00 64.81 109 ARG A C 1
ATOM 901 O O . ARG A 1 109 ? -4.785 7.533 11.443 1.00 64.81 109 ARG A O 1
ATOM 908 N N . THR A 1 110 ? -2.852 8.513 10.888 1.00 62.25 110 THR A N 1
ATOM 909 C CA . THR A 1 110 ? -3.471 9.782 10.461 1.00 62.25 110 THR A CA 1
ATOM 910 C C . THR A 1 110 ? -4.279 9.655 9.174 1.00 62.25 110 THR A C 1
ATOM 912 O O . THR A 1 110 ? -5.159 10.481 8.927 1.00 62.25 110 THR A O 1
ATOM 915 N N . GLN A 1 111 ? -3.993 8.646 8.349 1.00 60.31 111 GLN A N 1
ATOM 916 C CA . GLN A 1 111 ? -4.565 8.545 7.006 1.00 60.31 111 GLN A CA 1
ATOM 917 C C . GLN A 1 111 ? -5.522 7.362 6.819 1.00 60.31 111 GLN A C 1
ATOM 919 O O . GLN A 1 111 ? -6.443 7.471 6.012 1.00 60.31 111 GLN A O 1
ATOM 924 N N . LEU A 1 112 ? -5.345 6.256 7.551 1.00 56.19 112 LEU A N 1
ATOM 925 C CA . LEU A 1 112 ? -6.086 5.009 7.319 1.00 56.19 112 LEU A CA 1
ATOM 926 C C . LEU A 1 112 ? -6.724 4.409 8.591 1.00 56.19 112 LEU A C 1
ATOM 928 O O . LEU A 1 112 ? -7.734 3.717 8.473 1.00 56.19 112 LEU A O 1
ATOM 932 N N . PHE A 1 113 ? -6.183 4.669 9.791 1.00 56.28 113 PHE A N 1
ATOM 933 C CA . PHE A 1 113 ? -6.538 3.941 11.019 1.00 56.28 113 PHE A CA 1
ATOM 934 C C . PHE A 1 113 ? -6.485 4.829 12.279 1.00 56.28 113 PHE A C 1
ATOM 936 O O . PHE A 1 113 ? -5.431 5.003 12.872 1.00 56.28 113 PHE A O 1
ATOM 943 N N . HIS A 1 114 ? -7.601 5.369 12.769 1.00 52.94 114 HIS A N 1
ATOM 944 C CA . HIS A 1 114 ? -7.618 6.082 14.063 1.00 52.94 114 HIS A CA 1
ATOM 945 C C . HIS A 1 114 ? -7.492 5.117 15.263 1.00 52.94 114 HIS A C 1
ATOM 947 O O . HIS A 1 114 ? -8.422 4.982 16.049 1.00 52.94 114 HIS A O 1
ATOM 953 N N . ASP A 1 115 ? -6.372 4.402 15.404 1.00 52.12 115 ASP A N 1
ATOM 954 C CA . ASP A 1 115 ? -6.191 3.451 16.500 1.00 52.12 115 ASP A CA 1
ATOM 955 C C . ASP A 1 115 ? -4.760 3.363 17.049 1.00 52.12 115 ASP A C 1
ATOM 957 O O . ASP A 1 115 ? -3.781 3.331 16.297 1.00 52.12 115 ASP A O 1
ATOM 961 N N . ASP A 1 116 ? -4.672 3.300 18.380 1.00 48.59 116 ASP A N 1
ATOM 962 C CA . ASP A 1 116 ? -3.457 3.398 19.190 1.00 48.59 116 ASP A CA 1
ATOM 963 C C . ASP A 1 116 ? -2.652 2.097 19.331 1.00 48.59 116 ASP A C 1
ATOM 965 O O . ASP A 1 116 ? -1.520 2.152 19.810 1.00 48.59 116 ASP A O 1
ATOM 969 N N . ASN A 1 117 ? -3.164 0.924 18.928 1.00 56.34 117 ASN A N 1
ATOM 970 C CA . ASN A 1 117 ? -2.473 -0.332 19.260 1.00 56.34 117 ASN A CA 1
ATOM 971 C C . ASN A 1 117 ? -2.450 -1.375 18.136 1.00 56.34 117 ASN A C 1
ATOM 973 O O . ASN A 1 117 ? -3.112 -2.415 18.172 1.00 56.34 117 ASN A O 1
ATOM 977 N N . LEU A 1 118 ? -1.641 -1.085 17.120 1.00 55.84 118 LEU A N 1
ATOM 978 C CA . LEU A 1 118 ? -1.418 -1.934 15.953 1.00 55.84 118 LEU A CA 1
ATOM 979 C C . LEU A 1 118 ? 0.074 -2.282 15.856 1.00 55.84 118 LEU A C 1
ATOM 981 O O . LEU A 1 118 ? 0.859 -1.665 15.138 1.00 55.84 118 LEU A O 1
ATOM 985 N N . ASN A 1 119 ? 0.481 -3.304 16.606 1.00 57.78 119 ASN A N 1
ATOM 986 C CA . ASN A 1 119 ? 1.840 -3.850 16.523 1.00 57.78 119 ASN A CA 1
ATOM 987 C C . ASN A 1 119 ? 2.116 -4.595 15.201 1.00 57.78 119 ASN A C 1
ATOM 989 O O . ASN A 1 119 ? 3.273 -4.798 14.864 1.00 57.78 119 ASN A O 1
ATOM 993 N N . ASN A 1 120 ? 1.082 -4.892 14.402 1.00 70.44 120 ASN A N 1
ATOM 994 C CA . ASN A 1 120 ? 1.193 -5.632 13.137 1.00 70.44 120 ASN A CA 1
ATOM 995 C C . ASN A 1 120 ? 1.095 -4.775 11.859 1.00 70.44 120 ASN A C 1
ATOM 997 O O . ASN A 1 120 ? 0.932 -5.336 10.778 1.00 70.44 120 ASN A O 1
ATOM 1001 N N . TYR A 1 121 ? 1.203 -3.440 11.927 1.00 72.31 121 TYR A N 1
ATOM 1002 C CA . TYR A 1 121 ? 1.112 -2.593 10.721 1.00 72.31 121 TYR A CA 1
ATOM 1003 C C . TYR A 1 121 ? 2.125 -2.954 9.638 1.00 72.31 121 TYR A C 1
ATOM 1005 O O . TYR A 1 121 ? 1.785 -2.957 8.462 1.00 72.31 121 TYR A O 1
ATOM 1013 N N . TYR A 1 122 ? 3.354 -3.259 10.048 1.00 76.19 122 TYR A N 1
ATOM 1014 C CA . TYR A 1 122 ? 4.430 -3.608 9.133 1.00 76.19 122 TYR A CA 1
ATOM 1015 C C . TYR A 1 122 ? 4.093 -4.881 8.341 1.00 76.19 122 TYR A C 1
ATOM 1017 O O . TYR A 1 122 ? 4.091 -4.862 7.117 1.00 76.19 122 TYR A O 1
ATOM 1025 N N . ASN A 1 123 ? 3.663 -5.937 9.037 1.00 83.06 123 ASN A N 1
ATOM 1026 C CA . ASN A 1 123 ? 3.243 -7.197 8.421 1.00 83.06 123 ASN A CA 1
ATOM 1027 C C . ASN A 1 123 ? 2.009 -7.028 7.512 1.00 83.06 123 ASN A C 1
ATOM 1029 O O . ASN A 1 123 ? 1.955 -7.580 6.420 1.00 83.06 123 ASN A O 1
ATOM 1033 N N . ILE A 1 124 ? 1.016 -6.233 7.934 1.00 84.81 124 ILE A N 1
ATOM 1034 C CA . ILE A 1 124 ? -0.155 -5.925 7.094 1.00 84.81 124 ILE A CA 1
ATOM 1035 C C . ILE A 1 124 ? 0.285 -5.224 5.806 1.00 84.81 124 ILE A C 1
ATOM 1037 O O . ILE A 1 124 ? -0.209 -5.548 4.728 1.00 84.81 124 ILE A O 1
ATOM 1041 N N . LEU A 1 125 ? 1.209 -4.269 5.914 1.00 87.88 125 LEU A N 1
ATOM 1042 C CA . LEU A 1 125 ? 1.716 -3.532 4.769 1.00 87.88 125 LEU A CA 1
ATOM 1043 C C . LEU A 1 125 ? 2.493 -4.455 3.823 1.00 87.88 125 LEU A C 1
ATOM 1045 O O . LEU A 1 125 ? 2.208 -4.446 2.631 1.00 87.88 125 LEU A O 1
ATOM 1049 N N . GLU A 1 126 ? 3.390 -5.300 4.332 1.00 88.81 126 GLU A N 1
ATOM 1050 C CA . GLU A 1 126 ? 4.094 -6.307 3.523 1.00 88.81 126 GLU A CA 1
ATOM 1051 C C . GLU A 1 126 ? 3.120 -7.218 2.767 1.00 88.81 126 GLU A C 1
ATOM 1053 O O . GLU A 1 126 ? 3.203 -7.306 1.542 1.00 88.81 126 GLU A O 1
ATOM 1058 N N . LYS A 1 127 ? 2.116 -7.774 3.459 1.00 89.94 127 LYS A N 1
ATOM 1059 C CA . LYS A 1 127 ? 1.063 -8.595 2.838 1.00 89.94 127 LYS A CA 1
ATOM 1060 C C . LYS A 1 127 ? 0.308 -7.853 1.736 1.00 89.94 127 LYS A C 1
ATOM 1062 O O . LYS A 1 127 ? -0.006 -8.451 0.709 1.00 89.94 127 LYS A O 1
ATOM 1067 N N . VAL A 1 128 ? 0.016 -6.562 1.922 1.00 91.75 128 VAL A N 1
ATOM 1068 C CA . VAL A 1 128 ? -0.626 -5.729 0.890 1.00 91.75 128 VAL A CA 1
ATOM 1069 C C . VAL A 1 128 ? 0.261 -5.610 -0.345 1.00 91.75 128 VAL A C 1
ATOM 1071 O O . VAL A 1 128 ? -0.227 -5.810 -1.455 1.00 91.75 128 VAL A O 1
ATOM 1074 N N . TYR A 1 129 ? 1.549 -5.312 -0.180 1.00 92.88 129 TYR A N 1
ATOM 1075 C CA . TYR A 1 129 ? 2.451 -5.203 -1.324 1.00 92.88 129 TYR A CA 1
ATOM 1076 C C . TYR A 1 129 ? 2.654 -6.540 -2.046 1.00 92.88 129 TYR A C 1
ATOM 1078 O O . TYR A 1 129 ? 2.710 -6.566 -3.276 1.00 92.88 129 TYR A O 1
ATOM 1086 N N . ASP A 1 130 ? 2.752 -7.640 -1.305 1.00 91.88 130 ASP A N 1
ATOM 1087 C CA . ASP A 1 130 ? 2.912 -8.970 -1.892 1.00 91.88 130 ASP A CA 1
ATOM 1088 C C . ASP A 1 130 ? 1.650 -9.384 -2.661 1.00 91.88 130 ASP A C 1
ATOM 1090 O O . ASP A 1 130 ? 1.751 -9.854 -3.794 1.00 91.88 130 ASP A O 1
ATOM 1094 N N . SER A 1 131 ? 0.466 -9.075 -2.120 1.00 92.00 131 SER A N 1
ATOM 1095 C CA . SER A 1 131 ? -0.818 -9.294 -2.803 1.00 92.00 131 SER A CA 1
ATOM 1096 C C . SER A 1 131 ? -0.957 -8.444 -4.072 1.00 92.00 131 SER A C 1
ATOM 1098 O O . SER A 1 131 ? -1.466 -8.919 -5.083 1.00 92.00 131 SER A O 1
ATOM 1100 N N . LEU A 1 132 ? -0.492 -7.188 -4.057 1.00 91.19 132 LEU A N 1
ATOM 1101 C CA . LEU A 1 132 ? -0.483 -6.326 -5.249 1.00 91.19 132 LEU A CA 1
ATOM 1102 C C . LEU A 1 132 ? 0.455 -6.868 -6.333 1.00 91.19 132 LEU A C 1
ATOM 1104 O O . LEU A 1 132 ? 0.094 -6.876 -7.509 1.00 91.19 132 LEU A O 1
ATOM 1108 N N . LYS A 1 133 ? 1.630 -7.372 -5.943 1.00 89.62 133 LYS A N 1
ATOM 1109 C CA . LYS A 1 133 ? 2.571 -8.008 -6.871 1.00 89.62 133 LYS A CA 1
ATOM 1110 C C . LYS A 1 133 ? 1.973 -9.265 -7.502 1.00 89.62 133 LYS A C 1
ATOM 1112 O O . LYS A 1 133 ? 2.050 -9.422 -8.718 1.00 89.62 133 LYS A O 1
ATOM 1117 N N . GLU A 1 134 ? 1.362 -10.135 -6.702 1.00 88.50 134 GLU A N 1
ATOM 1118 C CA . GLU A 1 134 ? 0.671 -11.331 -7.199 1.00 88.50 134 GLU A CA 1
ATOM 1119 C C . GLU A 1 134 ? -0.447 -10.957 -8.178 1.00 88.50 134 GLU A C 1
ATOM 1121 O O . GLU A 1 134 ? -0.561 -11.532 -9.259 1.00 88.50 134 GLU A O 1
ATOM 1126 N N . LEU A 1 135 ? -1.222 -9.924 -7.848 1.00 86.94 135 LEU A N 1
ATOM 1127 C CA . LEU A 1 135 ? -2.299 -9.439 -8.698 1.00 86.94 135 LEU A CA 1
ATOM 1128 C C . LEU A 1 135 ? -1.781 -8.918 -10.049 1.00 86.94 135 LEU A C 1
ATOM 1130 O O . LEU A 1 135 ? -2.383 -9.231 -11.076 1.00 86.94 135 LEU A O 1
ATOM 1134 N N . LYS A 1 136 ? -0.641 -8.211 -10.081 1.00 85.69 136 LYS A N 1
ATOM 1135 C CA . LYS A 1 136 ? 0.014 -7.814 -11.343 1.00 85.69 136 LYS A CA 1
ATOM 1136 C C . LYS A 1 136 ? 0.477 -9.024 -12.148 1.00 85.69 136 LYS A C 1
ATOM 1138 O O . LYS A 1 136 ? 0.227 -9.075 -13.348 1.00 85.69 136 LYS A O 1
ATOM 1143 N N . LEU A 1 137 ? 1.118 -10.006 -11.511 1.00 83.69 137 LEU A N 1
ATOM 1144 C CA . LEU A 1 137 ? 1.555 -11.230 -12.194 1.00 83.69 137 LEU A CA 1
ATOM 1145 C C . LEU A 1 137 ? 0.367 -11.975 -12.816 1.00 83.69 137 LEU A C 1
ATOM 1147 O O . LEU A 1 137 ? 0.443 -12.413 -13.961 1.00 83.69 137 LEU A O 1
ATOM 1151 N N . ASN A 1 138 ? -0.755 -12.049 -12.102 1.00 78.44 138 ASN A N 1
ATOM 1152 C CA . ASN A 1 138 ? -1.979 -12.661 -12.610 1.00 78.44 138 ASN A CA 1
ATOM 1153 C C . ASN A 1 138 ? -2.569 -11.884 -13.799 1.00 78.44 138 ASN A C 1
ATOM 1155 O O . ASN A 1 138 ? -3.047 -12.512 -14.742 1.00 78.44 138 ASN A O 1
ATOM 1159 N N . GLN A 1 139 ? -2.502 -10.547 -13.811 1.00 76.19 139 GLN A N 1
ATOM 11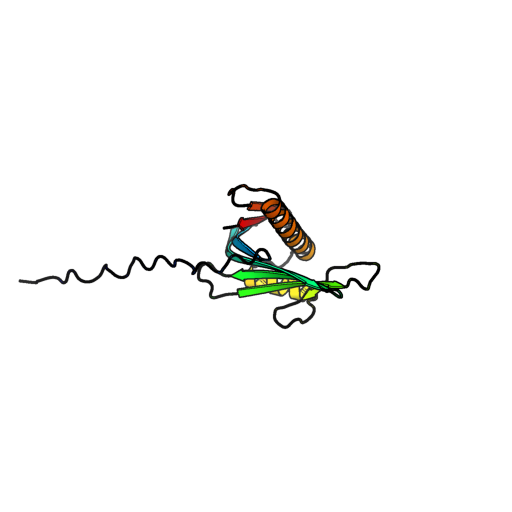60 C CA . GLN A 1 139 ? -2.911 -9.749 -14.976 1.00 76.19 139 GLN A CA 1
ATOM 1161 C C . GLN A 1 139 ? -2.005 -9.953 -16.192 1.00 76.19 139 GLN A C 1
ATOM 1163 O O . GLN A 1 139 ? -2.505 -10.028 -17.306 1.00 76.19 139 GLN A O 1
ATOM 1168 N N . LEU A 1 140 ? -0.691 -10.075 -15.993 1.00 73.81 140 LEU A N 1
ATOM 1169 C CA . LEU A 1 140 ? 0.250 -10.327 -17.090 1.00 73.81 140 LEU A CA 1
ATOM 1170 C C . LEU A 1 140 ? 0.073 -11.727 -17.696 1.00 73.81 140 LEU A C 1
ATOM 1172 O O . LEU A 1 140 ? 0.228 -11.902 -18.900 1.00 73.81 140 LEU A O 1
ATOM 1176 N N . ASN A 1 141 ? -0.261 -12.717 -16.865 1.00 71.88 141 ASN A N 1
ATOM 1177 C CA . ASN A 1 141 ? -0.394 -14.113 -17.286 1.00 71.88 141 ASN A CA 1
ATOM 1178 C C . ASN A 1 141 ? -1.787 -14.464 -17.829 1.00 71.88 141 ASN A C 1
ATOM 1180 O O . ASN A 1 141 ? -1.937 -15.461 -18.535 1.00 71.88 141 ASN A O 1
ATOM 1184 N N . SER A 1 142 ? -2.819 -13.691 -17.485 1.00 61.66 142 SER A N 1
ATOM 1185 C CA . SER A 1 142 ? -4.175 -13.925 -17.973 1.00 61.66 142 SER A CA 1
ATOM 1186 C C . SER A 1 142 ? -4.483 -13.001 -19.152 1.00 61.66 142 SER A C 1
ATOM 1188 O O . SER A 1 142 ? -4.648 -11.800 -18.995 1.00 61.66 142 SER A O 1
ATOM 1190 N N . ASN A 1 143 ? -4.682 -13.573 -20.344 1.00 54.44 143 ASN A N 1
ATOM 1191 C CA . ASN A 1 143 ? -5.276 -12.880 -21.503 1.00 54.44 143 ASN A CA 1
ATOM 1192 C C . ASN A 1 143 ? -6.762 -12.499 -21.271 1.00 54.44 143 ASN A C 1
ATOM 1194 O O . ASN A 1 143 ? -7.538 -12.390 -22.219 1.00 54.44 143 ASN A O 1
ATOM 1198 N N . SER A 1 144 ? -7.208 -12.375 -20.017 1.00 47.00 144 SER A N 1
ATOM 1199 C CA . SER A 1 144 ? -8.615 -12.237 -19.652 1.00 47.00 144 SER A CA 1
ATOM 1200 C C . SER A 1 144 ? -8.904 -10.873 -19.035 1.00 47.00 144 SER A C 1
ATOM 1202 O O . SER A 1 144 ? -8.213 -10.422 -18.127 1.00 47.00 144 SER A O 1
ATOM 1204 N N . ILE A 1 145 ? -9.999 -10.262 -19.486 1.00 48.84 145 ILE A N 1
ATOM 1205 C CA . ILE A 1 145 ? -10.537 -8.947 -19.090 1.00 48.84 145 ILE A CA 1
ATOM 1206 C C . ILE A 1 145 ? -11.188 -9.010 -17.681 1.00 48.84 145 ILE A C 1
ATOM 1208 O O . ILE A 1 145 ? -12.090 -8.247 -17.350 1.00 48.84 145 ILE A O 1
ATOM 1212 N N . ASN A 1 146 ? -10.778 -9.953 -16.823 1.00 47.28 146 ASN A N 1
ATOM 1213 C CA . ASN A 1 146 ? -11.327 -10.098 -15.476 1.00 47.28 146 ASN A CA 1
ATOM 1214 C C . ASN A 1 146 ? -10.463 -9.352 -14.456 1.00 47.28 146 ASN A C 1
ATOM 1216 O O . ASN A 1 146 ? -9.431 -9.829 -13.992 1.00 47.28 146 ASN A O 1
ATOM 1220 N N . TYR A 1 147 ? -10.949 -8.161 -14.114 1.00 60.06 147 TYR A N 1
ATOM 1221 C CA . TYR A 1 147 ? -10.477 -7.234 -13.089 1.00 60.06 147 TYR A CA 1
ATOM 1222 C C . TYR A 1 147 ? -9.980 -7.936 -11.815 1.00 60.06 147 TYR A C 1
ATOM 1224 O O . TYR A 1 147 ? -10.773 -8.389 -10.982 1.00 60.06 147 TYR A O 1
ATOM 1232 N N . GLY A 1 148 ? -8.656 -8.007 -11.656 1.00 79.50 148 GLY A N 1
ATOM 1233 C CA . GLY A 1 148 ? -8.015 -8.592 -10.484 1.00 79.50 148 GLY A CA 1
ATOM 1234 C C . GLY A 1 148 ? -8.446 -7.868 -9.208 1.00 79.50 148 GLY A C 1
ATOM 1235 O O . GLY A 1 148 ? -8.401 -6.639 -9.118 1.00 79.50 148 GLY A O 1
ATOM 1236 N N . GLN A 1 149 ? -8.864 -8.624 -8.196 1.00 89.25 149 GLN A N 1
ATOM 1237 C CA . GLN A 1 149 ? -9.115 -8.106 -6.851 1.00 89.25 149 GLN A CA 1
ATOM 1238 C C . GLN A 1 149 ? -8.481 -9.033 -5.818 1.00 89.25 149 GLN A C 1
ATOM 1240 O O . GLN A 1 149 ? -8.437 -10.244 -6.025 1.00 89.25 149 GLN A O 1
ATOM 1245 N N . PHE A 1 150 ? -8.064 -8.479 -4.684 1.00 90.94 150 PHE A N 1
ATOM 1246 C CA . PHE A 1 150 ? -7.718 -9.273 -3.507 1.00 90.94 150 PHE A CA 1
ATOM 1247 C C . PHE A 1 150 ? -8.394 -8.709 -2.263 1.00 90.94 150 PHE A C 1
ATOM 1249 O O . PHE A 1 150 ? -8.749 -7.526 -2.192 1.00 90.94 150 PHE A O 1
ATOM 1256 N N . GLU A 1 151 ? -8.564 -9.577 -1.273 1.00 92.56 151 GLU A N 1
ATOM 1257 C CA . GLU A 1 151 ? -9.072 -9.235 0.045 1.00 92.56 151 GLU A CA 1
ATOM 1258 C C . GLU A 1 151 ? -8.168 -9.848 1.114 1.00 92.56 151 GLU A C 1
ATOM 1260 O O . GLU A 1 151 ? -7.911 -11.047 1.113 1.00 92.56 151 GLU A O 1
ATOM 1265 N N . LEU A 1 152 ? -7.705 -9.008 2.034 1.00 90.00 152 LEU A N 1
ATOM 1266 C CA . LEU A 1 152 ? -6.883 -9.374 3.176 1.00 90.00 152 LEU A CA 1
ATOM 1267 C C . LEU A 1 152 ? -7.680 -9.126 4.459 1.00 90.00 152 LEU A C 1
ATOM 1269 O O . LEU A 1 152 ? -8.180 -8.020 4.684 1.00 90.00 152 LEU A O 1
ATOM 1273 N N . ILE A 1 153 ? -7.786 -10.142 5.314 1.00 89.00 153 ILE A N 1
ATOM 1274 C CA . ILE A 1 153 ? -8.424 -10.039 6.630 1.00 89.00 153 ILE A CA 1
ATOM 1275 C C . ILE A 1 153 ? -7.393 -10.399 7.696 1.00 89.00 153 ILE A C 1
ATOM 1277 O O . ILE A 1 153 ? -6.941 -11.536 7.759 1.00 89.00 153 ILE A O 1
ATOM 1281 N N . GLU A 1 154 ? -7.068 -9.451 8.571 1.00 86.19 154 GLU A N 1
ATOM 1282 C CA . GLU A 1 154 ? -6.060 -9.635 9.618 1.00 86.19 154 GLU A CA 1
ATOM 1283 C C . GLU A 1 154 ? -6.647 -9.369 11.004 1.00 86.19 154 GLU A C 1
ATOM 1285 O O . GLU A 1 154 ? -7.406 -8.416 11.216 1.00 86.19 154 GLU A O 1
ATOM 1290 N N . LYS A 1 155 ? -6.285 -10.221 11.969 1.00 82.69 155 LYS A N 1
ATOM 1291 C CA . LYS A 1 155 ? -6.623 -10.011 13.381 1.00 82.69 155 LYS A CA 1
ATOM 1292 C C . LYS A 1 155 ? -5.741 -8.907 13.961 1.00 82.69 155 LYS A C 1
ATOM 1294 O O . LYS A 1 155 ? -4.543 -8.844 13.695 1.00 82.69 155 LYS A O 1
ATOM 1299 N N . ILE A 1 156 ? -6.342 -8.055 14.782 1.00 77.31 156 ILE A N 1
ATOM 1300 C CA . ILE A 1 156 ? -5.672 -6.970 15.511 1.00 77.31 156 ILE A CA 1
ATOM 1301 C C . ILE A 1 156 ? -6.095 -7.055 16.982 1.00 77.31 156 ILE A C 1
ATOM 1303 O O . ILE A 1 156 ? -7.131 -7.647 17.271 1.00 77.31 156 ILE A O 1
ATOM 1307 N N . ASN A 1 157 ? -5.329 -6.473 17.911 1.00 70.25 157 ASN A N 1
ATOM 1308 C CA . ASN A 1 157 ? -5.488 -6.714 19.358 1.00 70.25 157 ASN A CA 1
ATOM 1309 C C . ASN A 1 157 ? -6.939 -6.663 19.875 1.00 70.25 157 ASN A C 1
ATOM 1311 O O . ASN A 1 157 ? -7.320 -7.492 20.691 1.00 70.25 157 ASN A O 1
ATOM 1315 N N . SER A 1 158 ? -7.750 -5.716 19.394 1.00 72.94 158 SER A N 1
ATOM 1316 C CA . SER A 1 158 ? -9.148 -5.546 19.818 1.00 72.94 158 SER A CA 1
ATOM 1317 C C . SER A 1 158 ? -10.179 -5.780 18.706 1.00 72.94 158 SER A C 1
ATOM 1319 O O . SER A 1 158 ? -11.302 -5.283 18.799 1.00 72.94 158 SER A O 1
ATOM 1321 N N . GLY A 1 159 ? -9.824 -6.500 17.634 1.00 81.50 159 GLY A N 1
ATOM 1322 C CA . GLY A 1 159 ? -10.755 -6.733 16.530 1.00 81.50 159 GLY A CA 1
ATOM 1323 C C . GLY A 1 159 ? -10.145 -7.325 15.259 1.00 81.50 159 GLY A C 1
ATOM 1324 O O . GLY A 1 159 ? -9.265 -8.184 15.305 1.00 81.50 159 GLY A O 1
ATOM 1325 N N . LYS A 1 160 ? -10.609 -6.859 14.095 1.00 86.38 160 LYS A N 1
ATOM 1326 C CA . LYS A 1 160 ? -10.046 -7.241 12.785 1.00 86.38 160 LYS A CA 1
ATOM 1327 C C . LYS A 1 160 ? -10.004 -6.072 11.807 1.00 86.38 160 LYS A C 1
ATOM 1329 O O . LYS A 1 160 ? -10.848 -5.178 11.866 1.00 86.38 160 LYS A O 1
ATOM 1334 N N . VAL A 1 161 ? -9.062 -6.112 10.875 1.00 85.06 161 VAL A N 1
ATOM 1335 C CA . VAL A 1 161 ? -9.013 -5.223 9.711 1.00 85.06 161 VAL A CA 1
ATOM 1336 C C . VAL A 1 161 ? -9.315 -6.024 8.449 1.00 85.06 161 VAL A C 1
ATOM 1338 O O . VAL A 1 161 ? -8.833 -7.141 8.287 1.00 85.06 161 VAL A O 1
ATOM 1341 N N . LYS A 1 162 ? -10.136 -5.459 7.567 1.00 90.31 162 LYS A N 1
ATOM 1342 C CA . LYS A 1 162 ? -10.402 -5.964 6.220 1.00 90.31 162 LYS A CA 1
ATOM 1343 C C . LYS A 1 162 ? -9.895 -4.936 5.223 1.00 90.31 162 LYS A C 1
ATOM 1345 O O . LYS A 1 162 ? -10.334 -3.789 5.261 1.00 90.31 162 LYS A O 1
ATOM 1350 N N . ILE A 1 163 ? -9.003 -5.350 4.339 1.00 90.69 163 ILE A N 1
ATOM 1351 C CA . ILE A 1 163 ? -8.415 -4.528 3.286 1.00 90.69 163 ILE A CA 1
ATOM 1352 C C . ILE A 1 163 ? -8.776 -5.173 1.958 1.00 90.69 163 ILE A C 1
ATOM 1354 O O . ILE A 1 163 ? -8.589 -6.371 1.781 1.00 90.69 163 ILE A O 1
ATOM 1358 N N . LYS A 1 164 ? -9.305 -4.392 1.025 1.00 93.44 164 LYS A N 1
ATOM 1359 C CA . LYS A 1 164 ? -9.666 -4.867 -0.307 1.00 93.44 164 LYS A CA 1
ATOM 1360 C C . LYS A 1 164 ? -9.139 -3.904 -1.354 1.00 93.44 164 LYS A C 1
ATOM 1362 O O . LYS A 1 164 ? -9.337 -2.698 -1.216 1.00 93.44 164 LYS A O 1
ATOM 1367 N N . PHE A 1 165 ? -8.543 -4.452 -2.404 1.00 92.25 165 PHE A N 1
ATOM 1368 C CA . PHE A 1 165 ? -8.152 -3.726 -3.608 1.00 92.25 165 PHE A CA 1
ATOM 1369 C C . PHE A 1 165 ? -8.839 -4.363 -4.812 1.00 92.25 165 PHE A C 1
ATOM 1371 O O . PHE A 1 165 ? -8.946 -5.587 -4.898 1.00 92.25 165 PHE A O 1
ATOM 1378 N N . LYS A 1 166 ? -9.322 -3.530 -5.730 1.00 90.94 166 LYS A N 1
ATOM 1379 C CA . LYS A 1 166 ? -9.916 -3.939 -7.003 1.00 90.94 166 LYS A CA 1
ATOM 1380 C C . LYS A 1 166 ? -9.283 -3.115 -8.115 1.00 90.94 166 LYS A C 1
ATOM 1382 O O . LYS A 1 166 ? -9.436 -1.894 -8.095 1.00 90.94 166 LYS A O 1
ATOM 1387 N N . VAL A 1 167 ? -8.595 -3.771 -9.042 1.00 88.06 167 VAL A N 1
ATOM 1388 C CA . VAL A 1 167 ? -7.995 -3.131 -10.219 1.00 88.06 167 VAL A CA 1
ATOM 1389 C C . VAL A 1 167 ? -9.070 -2.811 -11.258 1.00 88.06 167 VAL A C 1
ATOM 1391 O O . VAL A 1 167 ? -10.085 -3.510 -11.341 1.00 88.06 167 VAL A O 1
ATOM 1394 N N . ASN A 1 168 ? -8.874 -1.692 -11.954 1.00 80.12 168 ASN A N 1
ATOM 1395 C CA . ASN A 1 168 ? -9.729 -1.207 -13.038 1.00 80.12 168 ASN A CA 1
ATOM 1396 C C . ASN A 1 168 ? -9.391 -1.830 -14.391 1.00 80.12 168 ASN A C 1
ATOM 1398 O O . ASN A 1 168 ? -8.417 -2.605 -14.488 1.00 80.12 168 ASN A O 1
#

Secondary structure (DSSP, 8-state):
---------SSS------------TTEEEEEEEEEEESSS-EEEEEEEEEEEEE-SSEEEEEEEEE-TTS-SEEEEEEEEETTSSS---EEE-TT-PBPPHHHHHHHHHHHT---S--TTHHHHHHHHHHHHHHHHHHHHH--S----EEEEEEEETTEEEEEEEEE-

Radius of gyration: 19.67 Å; Cα contacts (8 Å, |Δi|>4): 251; chains: 1; bounding box: 72×50×41 Å

Mean predicted aligned error: 11.43 Å

Nearest PDB structures (foldseek):
  4xmg-assembly1_A  TM=4.699E-01  e=3.789E-02  Rhodnius prolixus
  2a3f-assembly1_X  TM=3.600E-01  e=5.263E-02  Rhodnius prolixus
  1pm1-assembly1_X  TM=3.158E-01  e=3.043E-02  Rhodnius prolixus
  4ghb-assembly1_A  TM=3.057E-01  e=8.603E-01  Bacteroides uniformis ATCC 8492

Foldseek 3Di:
DDDDDPPDDPPPPPPVPPPPPPPPLFKFKFKKKKWFDFPDIDIAIAIKMWGWDDDPFKTKIKIWGAHNVRPDIFIKMWMFTPPDPDTDIFIAGPVRHTDDPVRLVVSCCVHPNVDDFFPCSVVVVVVVVVLVVVQSVVVVPDPDPDWGKDWDWADTPRGIMIMITTTD

pLDDT: mean 75.28, std 17.75, range [34.66, 93.94]